Protein AF-A0AAJ7ED17-F1 (afdb_monomer_lite)

Secondary structure (DSSP, 8-state):
---S----------GGGTTS-HHHHHHHHHHHHH--SSSEEEETTTTEEEEEEE-STT-EEEEEE-TT--EE-EEEEEEE---PPP-STTS-PPP--S-SEEEEEE--STT-EEGGGTGGGSSSSS-----------

Radius of gyration: 24.44 Å; chains: 1; bounding box: 80×33×69 Å

InterPro domains:
  IPR012340 Nucleic acid-binding, OB-fold [G3DSA:2.40.50.140] (2-119)
  IPR013238 RNA polymerase III, subunit Rpc25 [PF08292] (38-118)
  IPR036898 RNA polymerase Rpb7-like, N-terminal domain superfamily [SSF88798] (1-39)
  IPR045113 RNA polymerase subunit Rpb7-like [PTHR12709] (1-39)

Structure (mmCIF, N/CA/C/O backbone):
data_AF-A0AAJ7ED17-F1
#
_entry.id   AF-A0AAJ7ED17-F1
#
loop_
_atom_site.group_PDB
_atom_site.id
_atom_site.type_symbol
_atom_site.label_atom_id
_atom_site.label_alt_id
_atom_site.label_comp_id
_atom_site.label_asym_id
_atom_site.label_entity_id
_atom_site.label_seq_id
_atom_site.pdbx_PDB_ins_code
_atom_site.Cartn_x
_atom_site.Cartn_y
_atom_site.Cartn_z
_atom_site.occupancy
_atom_site.B_iso_or_equiv
_atom_site.auth_seq_id
_atom_site.auth_comp_id
_atom_site.auth_asym_id
_atom_site.auth_atom_id
_atom_site.pdbx_PDB_model_num
ATOM 1 N N . MET A 1 1 ? -3.895 -24.548 9.570 1.00 41.56 1 MET A N 1
ATOM 2 C CA . MET A 1 1 ? -4.033 -23.368 8.694 1.00 41.56 1 MET A CA 1
ATOM 3 C C . MET A 1 1 ? -4.586 -22.258 9.563 1.00 41.56 1 MET A C 1
ATOM 5 O O . MET A 1 1 ? -5.655 -22.448 10.127 1.00 41.56 1 MET A O 1
ATOM 9 N N . PHE A 1 2 ? -3.821 -21.193 9.787 1.00 29.70 2 PHE A N 1
ATOM 10 C CA . PHE A 1 2 ? -4.215 -20.105 10.683 1.00 29.70 2 PHE A CA 1
ATOM 11 C C . PHE A 1 2 ? -4.461 -18.856 9.845 1.00 29.70 2 PHE A C 1
ATOM 13 O O . PHE A 1 2 ? -3.660 -18.538 8.969 1.00 29.70 2 PHE A O 1
ATOM 20 N N . VAL A 1 3 ? -5.576 -18.178 10.097 1.00 40.72 3 VAL A N 1
ATOM 21 C CA . VAL A 1 3 ? -5.862 -16.870 9.507 1.00 40.72 3 VAL A CA 1
ATOM 22 C C . VAL A 1 3 ? -5.150 -15.832 10.368 1.00 40.72 3 VAL A C 1
ATOM 24 O O . VAL A 1 3 ? -5.457 -15.704 11.550 1.00 40.72 3 VAL A O 1
ATOM 27 N N . LEU A 1 4 ? -4.164 -15.136 9.796 1.00 49.81 4 LEU A N 1
ATOM 28 C CA . LEU A 1 4 ? -3.358 -14.135 10.508 1.00 49.81 4 LEU A CA 1
ATOM 29 C C . LEU A 1 4 ? -4.123 -12.822 10.742 1.00 49.81 4 LEU A C 1
ATOM 31 O O . LEU A 1 4 ? -3.853 -12.119 11.710 1.00 49.81 4 LEU A O 1
ATOM 35 N N . SER A 1 5 ? -5.078 -12.488 9.869 1.00 38.19 5 SER A N 1
ATOM 36 C CA . SER A 1 5 ? -5.941 -11.310 9.994 1.00 38.19 5 SER A CA 1
ATOM 37 C C . SER A 1 5 ? -7.146 -11.437 9.056 1.00 38.19 5 SER A C 1
ATOM 39 O O . SER A 1 5 ? -6.986 -11.850 7.908 1.00 38.19 5 SER A O 1
ATOM 41 N N . GLU A 1 6 ? -8.342 -11.089 9.535 1.00 63.44 6 GLU A N 1
ATOM 42 C CA . GLU A 1 6 ? -9.543 -10.913 8.711 1.00 63.44 6 GLU A CA 1
ATOM 43 C C . GLU A 1 6 ? -9.856 -9.415 8.633 1.00 63.44 6 GLU A C 1
ATOM 45 O O . GLU A 1 6 ? -10.030 -8.755 9.659 1.00 63.44 6 GLU A O 1
ATOM 50 N N . MET A 1 7 ? -9.913 -8.868 7.418 1.00 64.94 7 MET A N 1
ATOM 51 C CA . MET A 1 7 ? -10.238 -7.460 7.190 1.00 64.94 7 MET A CA 1
ATOM 52 C C . MET A 1 7 ? -11.602 -7.350 6.520 1.00 64.94 7 MET A C 1
ATOM 54 O O . MET A 1 7 ? -11.841 -7.934 5.464 1.00 64.94 7 MET A O 1
ATOM 58 N N . LYS A 1 8 ? -12.493 -6.565 7.127 1.00 77.25 8 LYS A N 1
ATOM 59 C CA . LYS A 1 8 ? -13.810 -6.236 6.582 1.00 77.25 8 LYS A CA 1
ATOM 60 C C . LYS A 1 8 ? -13.889 -4.738 6.347 1.00 77.25 8 LYS A C 1
ATOM 62 O O . LYS A 1 8 ? -13.657 -3.955 7.263 1.00 77.25 8 LYS A O 1
ATOM 67 N N . ASP A 1 9 ? -14.247 -4.347 5.132 1.00 73.75 9 ASP A N 1
ATOM 68 C CA . ASP A 1 9 ? -14.304 -2.944 4.729 1.00 73.75 9 ASP A CA 1
ATOM 69 C C . ASP A 1 9 ? -15.534 -2.677 3.853 1.00 73.75 9 ASP A C 1
ATOM 71 O O . ASP A 1 9 ? -16.047 -3.574 3.180 1.00 73.75 9 ASP A O 1
ATOM 75 N N . VAL A 1 10 ? -16.027 -1.438 3.879 1.00 81.69 10 VAL A N 1
ATOM 76 C CA . VAL A 1 10 ? -17.161 -0.994 3.062 1.00 81.69 10 VAL A CA 1
ATOM 77 C C . VAL A 1 10 ? -16.624 -0.213 1.874 1.00 81.69 10 VAL A C 1
ATOM 79 O O . VAL A 1 10 ? -16.093 0.891 2.009 1.00 81.69 10 VAL A O 1
ATOM 82 N N . ILE A 1 11 ? -16.804 -0.781 0.687 1.00 79.62 11 ILE A N 1
ATOM 83 C CA . ILE A 1 11 ? -16.289 -0.218 -0.554 1.00 79.62 11 ILE A CA 1
ATOM 84 C C . ILE A 1 11 ? -17.394 0.604 -1.227 1.00 79.62 11 ILE A C 1
ATOM 86 O O . ILE A 1 11 ? -18.471 0.089 -1.527 1.00 79.62 11 ILE A O 1
ATOM 90 N N . ARG A 1 12 ? -17.151 1.901 -1.454 1.00 83.06 12 ARG A N 1
ATOM 91 C CA . ARG A 1 12 ? -18.101 2.787 -2.147 1.00 83.06 12 ARG A CA 1
ATOM 92 C C . ARG A 1 12 ? -17.868 2.718 -3.654 1.00 83.06 12 ARG A C 1
ATOM 94 O O . ARG A 1 12 ? -16.847 3.204 -4.129 1.00 83.06 12 ARG A O 1
ATOM 101 N N . VAL A 1 13 ? -18.828 2.164 -4.389 1.00 82.19 13 VAL A N 1
ATOM 102 C CA . VAL A 1 13 ? -18.830 2.149 -5.860 1.00 82.19 13 VAL A CA 1
ATOM 103 C C . VAL A 1 13 ? -19.617 3.362 -6.354 1.00 82.19 13 VAL A C 1
ATOM 105 O O . VAL A 1 13 ? -20.777 3.533 -5.976 1.00 82.19 13 VAL A O 1
ATOM 108 N N . THR A 1 14 ? -19.002 4.235 -7.157 1.00 84.62 14 THR A N 1
ATOM 109 C CA . THR A 1 14 ? -19.741 5.356 -7.757 1.00 84.62 14 THR A CA 1
ATOM 110 C C . THR A 1 14 ? -20.661 4.855 -8.877 1.00 84.62 14 THR A C 1
ATOM 112 O O . THR A 1 14 ? -20.315 3.872 -9.536 1.00 84.62 14 THR A O 1
ATOM 115 N N . PRO A 1 15 ? -21.805 5.523 -9.134 1.00 85.44 15 PRO A N 1
ATOM 116 C CA . PRO A 1 15 ? -22.774 5.087 -10.148 1.00 85.44 15 PRO A CA 1
ATOM 117 C C . PRO A 1 15 ? -22.170 4.907 -11.542 1.00 85.44 15 PRO A C 1
ATOM 119 O O . PRO A 1 15 ? -22.600 4.052 -12.310 1.00 85.44 15 PRO A O 1
ATOM 122 N N . GLU A 1 16 ? -21.136 5.688 -11.844 1.00 84.25 16 GLU A N 1
ATOM 123 C CA . GLU A 1 16 ? -20.382 5.608 -13.089 1.00 84.25 16 GLU A CA 1
ATOM 124 C C . GLU A 1 16 ? -19.776 4.225 -13.320 1.00 84.25 16 GLU A C 1
ATOM 126 O O . GLU A 1 16 ? -19.703 3.830 -14.466 1.00 84.25 16 GLU A O 1
ATOM 131 N N . HIS A 1 17 ? -19.421 3.455 -12.285 1.00 79.25 17 HIS A N 1
ATOM 132 C CA . HIS A 1 17 ? -18.773 2.142 -12.422 1.00 79.25 17 HIS A CA 1
ATOM 133 C C . HIS A 1 17 ? -19.757 0.958 -12.432 1.00 79.25 17 HIS A C 1
ATOM 135 O O . HIS A 1 17 ? -19.334 -0.190 -12.504 1.00 79.25 17 HIS A O 1
ATOM 141 N N . PHE A 1 18 ? -21.075 1.195 -12.402 1.00 84.00 18 PHE A N 1
ATOM 142 C CA . PHE A 1 18 ? -22.082 0.118 -12.338 1.00 84.00 18 PHE A CA 1
ATOM 143 C C . PHE A 1 18 ? -22.149 -0.763 -13.594 1.00 84.00 18 PHE A C 1
ATOM 145 O O . PHE A 1 18 ? -22.778 -1.817 -13.570 1.00 84.00 18 PHE A O 1
ATOM 152 N N . HIS A 1 19 ? -21.523 -0.332 -14.689 1.00 86.44 19 HIS A N 1
ATOM 153 C CA . HIS A 1 19 ? -21.430 -1.102 -15.927 1.00 86.44 19 HIS A CA 1
ATOM 154 C C . HIS A 1 19 ? -20.286 -2.128 -15.916 1.00 86.44 19 HIS A C 1
ATOM 156 O O . HIS A 1 19 ? -20.241 -2.991 -16.791 1.00 86.44 19 HIS A O 1
ATOM 162 N N . GLN A 1 20 ? -19.363 -2.038 -14.954 1.00 84.81 20 GLN A N 1
ATOM 163 C CA . GLN A 1 20 ? -18.284 -3.005 -14.775 1.00 84.81 20 GLN A CA 1
ATOM 164 C C . GLN A 1 20 ? -18.768 -4.180 -13.929 1.00 84.81 20 GLN A C 1
ATOM 166 O O . GLN A 1 20 ? -19.741 -4.081 -13.176 1.00 84.81 20 GLN A O 1
ATOM 171 N N . SER A 1 21 ? -18.073 -5.312 -14.027 1.00 90.31 21 SER A N 1
ATOM 172 C CA . SER A 1 21 ? -18.387 -6.443 -13.157 1.00 90.31 21 SER A CA 1
ATOM 173 C C . SER A 1 21 ? -18.149 -6.066 -11.688 1.00 90.31 21 SER A C 1
ATOM 175 O O . SER A 1 21 ? -17.226 -5.313 -11.361 1.00 90.31 21 SER A O 1
ATOM 177 N N . LEU A 1 22 ? -18.977 -6.595 -10.779 1.00 82.75 22 LEU A N 1
ATOM 178 C CA . LEU A 1 22 ? -18.832 -6.337 -9.342 1.00 82.75 22 LEU A CA 1
ATOM 179 C C . LEU A 1 22 ? -17.433 -6.733 -8.848 1.00 82.75 22 LEU A C 1
ATOM 181 O O . LEU A 1 22 ? -16.827 -5.995 -8.078 1.00 82.75 22 LEU A O 1
ATOM 185 N N . SER A 1 23 ? -16.909 -7.862 -9.329 1.00 84.88 23 SER A N 1
ATOM 186 C CA . SER A 1 23 ? -15.548 -8.325 -9.050 1.00 84.88 23 SER A CA 1
ATOM 187 C C . SER A 1 23 ? -14.497 -7.300 -9.459 1.00 84.88 23 SER A C 1
ATOM 189 O O . SER A 1 23 ? -13.634 -6.967 -8.663 1.00 84.88 23 SER A O 1
ATOM 191 N N . GLU A 1 24 ? -14.595 -6.748 -10.665 1.00 84.00 24 GLU A N 1
ATOM 192 C CA . GLU A 1 24 ? -13.636 -5.771 -11.184 1.00 84.00 24 GLU A CA 1
ATOM 193 C C . GLU A 1 24 ? -13.725 -4.432 -10.449 1.00 84.00 24 GLU A C 1
ATOM 195 O O . GLU A 1 24 ? -12.698 -3.853 -10.095 1.00 84.00 24 GLU A O 1
ATOM 200 N N . SER A 1 25 ? -14.942 -3.987 -10.125 1.00 82.81 25 SER A N 1
ATOM 201 C CA . SER A 1 25 ? -15.165 -2.788 -9.312 1.00 82.81 25 SER A CA 1
ATOM 202 C C . SER A 1 25 ? -14.581 -2.949 -7.906 1.00 82.81 25 SER A C 1
ATOM 204 O O . SER A 1 25 ? -13.898 -2.053 -7.409 1.00 82.81 25 SER A O 1
ATOM 206 N N . ILE A 1 26 ? -14.816 -4.101 -7.265 1.00 82.44 26 ILE A N 1
ATOM 207 C CA . ILE A 1 26 ? -14.274 -4.429 -5.940 1.00 82.44 26 ILE A CA 1
ATOM 208 C C . ILE A 1 26 ? -12.750 -4.487 -5.997 1.00 82.44 26 ILE A C 1
ATOM 210 O O . ILE A 1 26 ? -12.097 -3.809 -5.210 1.00 82.44 26 ILE A O 1
ATOM 214 N N . THR A 1 27 ? -12.182 -5.240 -6.939 1.00 81.25 27 THR A N 1
ATOM 215 C CA . THR A 1 27 ? -10.732 -5.382 -7.102 1.00 81.25 27 THR A CA 1
ATOM 216 C C . THR A 1 27 ? -10.075 -4.034 -7.357 1.00 81.25 27 THR A C 1
ATOM 218 O O . THR A 1 27 ? -9.108 -3.696 -6.687 1.00 81.25 27 THR A O 1
ATOM 221 N N . THR A 1 28 ? -10.624 -3.215 -8.253 1.00 78.88 28 THR A N 1
ATOM 222 C CA . THR A 1 28 ? -10.076 -1.888 -8.564 1.00 78.88 28 THR A CA 1
ATOM 223 C C . THR A 1 28 ? -10.092 -0.973 -7.345 1.00 78.88 28 THR A C 1
ATOM 225 O O . THR A 1 28 ? -9.108 -0.291 -7.069 1.00 78.88 28 THR A O 1
ATOM 228 N N . LEU A 1 29 ? -11.183 -0.965 -6.576 1.00 80.12 29 LEU A N 1
ATOM 229 C CA . LEU A 1 29 ? -11.308 -0.106 -5.398 1.00 80.12 29 LEU A CA 1
ATOM 230 C C . LEU A 1 29 ? -10.473 -0.599 -4.213 1.00 80.12 29 LEU A C 1
ATOM 232 O O . LEU A 1 29 ? -9.877 0.226 -3.520 1.00 80.12 29 LEU A O 1
ATOM 236 N N . LEU A 1 30 ? -10.399 -1.914 -3.992 1.00 79.25 30 LEU A N 1
ATOM 237 C CA . LEU A 1 30 ? -9.504 -2.509 -3.000 1.00 79.25 30 LEU A CA 1
ATOM 238 C C . LEU A 1 30 ? -8.052 -2.239 -3.368 1.00 79.25 30 LEU A C 1
ATOM 240 O O . LEU A 1 30 ? -7.314 -1.743 -2.526 1.00 79.25 30 LEU A O 1
ATOM 244 N N . ASN A 1 31 ? -7.665 -2.452 -4.625 1.00 74.75 31 ASN A N 1
ATOM 245 C CA . ASN A 1 31 ? -6.317 -2.149 -5.090 1.00 74.75 31 ASN A CA 1
ATOM 246 C C . ASN A 1 31 ? -6.012 -0.656 -4.936 1.00 74.75 31 ASN A C 1
ATOM 248 O O . ASN A 1 31 ? -4.971 -0.288 -4.412 1.00 74.75 31 ASN A O 1
ATOM 252 N N . ARG A 1 32 ? -6.950 0.233 -5.277 1.00 71.06 32 ARG A N 1
ATOM 253 C CA . ARG A 1 32 ? -6.774 1.675 -5.056 1.00 71.06 32 ARG A CA 1
ATOM 254 C C . ARG A 1 32 ? -6.560 2.029 -3.583 1.00 71.06 32 ARG A C 1
ATOM 256 O O . ARG A 1 32 ? -5.866 2.996 -3.286 1.00 71.06 32 ARG A O 1
ATOM 263 N N . LYS A 1 33 ? -7.214 1.310 -2.670 1.00 71.12 33 LYS A N 1
ATOM 264 C CA . LYS A 1 33 ? -7.200 1.614 -1.235 1.00 71.12 33 LYS A CA 1
ATOM 265 C C . LYS A 1 33 ? -6.047 0.936 -0.491 1.00 71.12 33 LYS A C 1
ATOM 267 O O . LYS A 1 33 ? -5.580 1.492 0.497 1.00 71.12 33 LYS A O 1
ATOM 272 N N . LEU A 1 34 ? -5.629 -0.247 -0.935 1.00 69.19 34 LEU A N 1
ATOM 273 C CA . LEU A 1 34 ? -4.781 -1.167 -0.173 1.00 69.19 34 LEU A CA 1
ATOM 274 C C . LEU A 1 34 ? -3.597 -1.727 -0.968 1.00 69.19 34 LEU A C 1
ATOM 276 O O . LEU A 1 34 ? -2.731 -2.345 -0.354 1.00 69.19 34 LEU A O 1
ATOM 280 N N . ALA A 1 35 ? -3.544 -1.572 -2.296 1.00 63.56 35 ALA A N 1
ATOM 281 C CA . ALA A 1 35 ? -2.424 -2.124 -3.048 1.00 63.56 35 ALA A CA 1
ATOM 282 C C . ALA A 1 35 ? -1.127 -1.385 -2.724 1.00 63.56 35 ALA A C 1
ATOM 284 O O . ALA A 1 35 ? -1.088 -0.165 -2.531 1.00 63.56 35 ALA A O 1
ATOM 285 N N . ASN A 1 36 ? -0.049 -2.162 -2.745 1.00 59.97 36 ASN A N 1
ATOM 286 C CA . ASN A 1 36 ? 1.303 -1.647 -2.810 1.00 59.97 36 ASN A CA 1
ATOM 287 C C . ASN A 1 36 ? 1.507 -0.808 -4.082 1.00 59.97 36 ASN A C 1
ATOM 289 O O . ASN A 1 36 ? 0.688 -0.779 -5.002 1.00 59.97 36 ASN A O 1
ATOM 293 N N . LYS A 1 37 ? 2.646 -0.120 -4.126 1.00 62.62 37 LYS A N 1
ATOM 294 C CA . LYS A 1 37 ? 3.179 0.598 -5.288 1.00 62.62 37 LYS A CA 1
ATOM 295 C C . LYS A 1 37 ? 2.808 -0.048 -6.630 1.00 62.62 37 LYS A C 1
ATOM 297 O O . LYS A 1 37 ? 3.221 -1.169 -6.902 1.00 62.62 37 LYS A O 1
ATOM 302 N N . HIS A 1 38 ? 2.062 0.653 -7.482 1.00 58.03 38 HIS A N 1
ATOM 303 C CA . HIS A 1 38 ? 1.798 0.189 -8.846 1.00 58.03 38 HIS A CA 1
ATOM 304 C C . HIS A 1 38 ? 2.958 0.578 -9.781 1.00 58.03 38 HIS A C 1
ATOM 306 O O . HIS A 1 38 ? 3.439 1.713 -9.675 1.00 58.03 38 HIS A O 1
ATOM 312 N N . PRO A 1 39 ? 3.369 -0.295 -10.721 1.00 68.19 39 PRO A N 1
ATOM 313 C CA . PRO A 1 39 ? 2.927 -1.682 -10.919 1.00 68.19 39 PRO A CA 1
ATOM 314 C C . PRO A 1 39 ? 3.626 -2.653 -9.958 1.00 68.19 39 PRO A C 1
ATOM 316 O O . PRO A 1 39 ? 4.847 -2.732 -9.958 1.00 68.19 39 PRO A O 1
ATOM 319 N N . SER A 1 40 ? 2.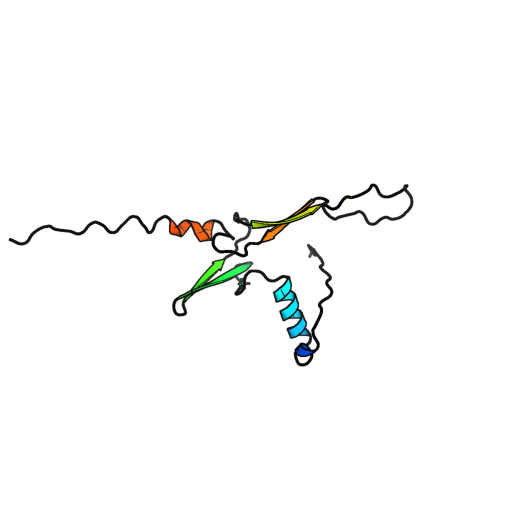868 -3.410 -9.160 1.00 72.75 40 SER A N 1
ATOM 320 C CA . SER A 1 40 ? 3.403 -4.529 -8.371 1.00 72.75 40 SER A CA 1
ATOM 321 C C . SER A 1 40 ? 2.626 -5.811 -8.639 1.00 72.75 40 SER A C 1
ATOM 323 O O . SER A 1 40 ? 1.422 -5.773 -8.899 1.00 72.75 40 SER A O 1
ATOM 325 N N . ARG A 1 41 ? 3.324 -6.945 -8.583 1.00 81.44 41 ARG A N 1
ATOM 326 C CA . ARG A 1 41 ? 2.757 -8.292 -8.718 1.00 81.44 41 ARG A CA 1
ATOM 327 C C . ARG A 1 41 ? 3.322 -9.199 -7.631 1.00 81.44 41 ARG A C 1
ATOM 329 O O . ARG A 1 41 ? 4.406 -8.942 -7.120 1.00 81.44 41 ARG A O 1
ATOM 336 N N . PHE A 1 42 ? 2.601 -10.255 -7.290 1.00 79.75 42 PHE A N 1
ATOM 337 C CA . PHE A 1 42 ? 3.135 -11.312 -6.438 1.00 79.75 42 PHE A CA 1
ATOM 338 C C . PHE A 1 42 ? 3.694 -12.424 -7.326 1.00 79.75 42 PHE A C 1
ATOM 340 O O . PHE A 1 42 ? 2.984 -12.897 -8.214 1.00 79.75 42 PHE A O 1
ATOM 347 N N . ASP A 1 43 ? 4.952 -12.805 -7.114 1.00 82.69 43 ASP A N 1
ATOM 348 C CA . ASP A 1 43 ? 5.554 -13.960 -7.773 1.00 82.69 43 ASP A CA 1
ATOM 349 C C . ASP A 1 43 ? 5.355 -15.201 -6.896 1.00 82.69 43 ASP A C 1
ATOM 351 O O . ASP A 1 43 ? 5.868 -15.283 -5.778 1.00 82.69 43 ASP A O 1
ATOM 355 N N . GLU A 1 44 ? 4.576 -16.169 -7.383 1.00 82.12 44 GLU A N 1
ATOM 356 C CA . GLU A 1 44 ? 4.294 -17.401 -6.642 1.00 82.12 44 GLU A CA 1
ATOM 357 C C . GLU A 1 44 ? 5.523 -18.311 -6.513 1.00 82.12 44 GLU A C 1
ATOM 359 O O . GLU A 1 44 ? 5.585 -19.097 -5.567 1.00 82.12 44 GLU A O 1
ATOM 364 N N . THR A 1 45 ? 6.498 -18.208 -7.422 1.00 83.88 45 THR A N 1
ATOM 365 C CA . THR A 1 45 ? 7.705 -19.049 -7.399 1.00 83.88 45 THR A CA 1
ATOM 366 C C . THR A 1 45 ? 8.615 -18.637 -6.251 1.00 83.88 45 THR A C 1
ATOM 368 O O . THR A 1 45 ? 9.032 -19.481 -5.459 1.00 83.88 45 THR A O 1
ATOM 371 N N . ASP A 1 46 ? 8.849 -17.331 -6.128 1.00 79.69 46 ASP A N 1
ATOM 372 C CA . ASP A 1 46 ? 9.746 -16.754 -5.124 1.00 79.69 46 ASP A CA 1
ATOM 373 C C . ASP A 1 46 ? 9.015 -16.359 -3.829 1.00 79.69 46 ASP A C 1
ATOM 375 O O . ASP A 1 46 ? 9.642 -15.951 -2.855 1.00 79.69 46 ASP A O 1
ATOM 379 N N . GLN A 1 47 ? 7.681 -16.506 -3.789 1.00 82.12 47 GLN A N 1
ATOM 380 C CA . GLN A 1 47 ? 6.818 -16.095 -2.671 1.00 82.12 47 GLN A CA 1
ATOM 381 C C . GLN A 1 47 ? 7.064 -14.634 -2.241 1.00 82.12 47 GLN A C 1
ATOM 383 O O . GLN A 1 47 ? 6.942 -14.286 -1.062 1.00 82.12 47 GLN A O 1
ATOM 388 N N . ALA A 1 48 ? 7.383 -13.774 -3.212 1.00 80.56 48 ALA A N 1
ATOM 389 C CA . ALA A 1 48 ? 7.813 -12.398 -3.002 1.00 80.56 48 ALA A CA 1
ATOM 390 C C . ALA A 1 48 ? 6.951 -11.408 -3.796 1.00 80.56 48 ALA A C 1
ATOM 392 O O . ALA A 1 48 ? 6.437 -11.697 -4.880 1.00 80.56 48 ALA A O 1
ATOM 393 N N . TRP A 1 49 ? 6.792 -10.200 -3.250 1.00 82.94 49 TRP A N 1
ATOM 394 C CA . TRP A 1 49 ? 6.165 -9.097 -3.977 1.00 82.94 49 TRP A CA 1
ATOM 395 C C . TRP A 1 49 ? 7.200 -8.410 -4.858 1.00 82.94 49 TRP A C 1
ATOM 397 O O . TRP A 1 49 ? 8.230 -7.970 -4.367 1.00 82.94 49 TRP A O 1
ATOM 407 N N . VAL A 1 50 ? 6.905 -8.262 -6.143 1.00 83.75 50 VAL A N 1
ATOM 408 C CA . VAL A 1 50 ? 7.764 -7.576 -7.106 1.00 83.75 50 VAL A CA 1
ATOM 409 C C . VAL A 1 50 ? 7.179 -6.212 -7.413 1.00 83.75 50 VAL A C 1
ATOM 411 O O . VAL A 1 50 ? 6.007 -6.099 -7.778 1.00 83.75 50 VAL A O 1
ATOM 414 N N . TRP A 1 51 ? 7.990 -5.170 -7.274 1.00 82.69 51 TRP A N 1
ATOM 415 C CA . TRP A 1 51 ? 7.689 -3.835 -7.768 1.00 82.69 51 TRP A CA 1
ATOM 416 C C . TRP A 1 51 ? 8.379 -3.626 -9.119 1.00 82.69 51 TRP A C 1
ATOM 418 O O . TRP A 1 51 ? 9.601 -3.672 -9.214 1.00 82.69 51 TRP A O 1
ATOM 428 N N . GLU A 1 52 ? 7.596 -3.393 -10.170 1.00 80.19 52 GLU A N 1
ATOM 429 C CA . GLU A 1 52 ? 8.101 -3.137 -11.519 1.00 80.19 52 GLU A CA 1
ATOM 430 C C . GLU A 1 52 ? 8.360 -1.638 -11.686 1.00 80.19 52 GLU A C 1
ATOM 432 O O . GLU A 1 52 ? 7.438 -0.843 -11.881 1.00 80.19 52 GLU A O 1
ATOM 437 N N . TYR A 1 53 ? 9.620 -1.223 -11.610 1.00 76.94 53 TYR A N 1
ATOM 438 C CA . TYR A 1 53 ? 9.993 0.164 -11.852 1.00 76.94 53 TYR A CA 1
ATOM 439 C C . TYR A 1 53 ? 10.241 0.386 -13.354 1.00 76.94 53 TYR A C 1
ATOM 441 O O . TYR A 1 53 ? 11.111 -0.274 -13.927 1.00 76.94 53 TYR A O 1
ATOM 449 N N . PRO A 1 54 ? 9.510 1.291 -14.032 1.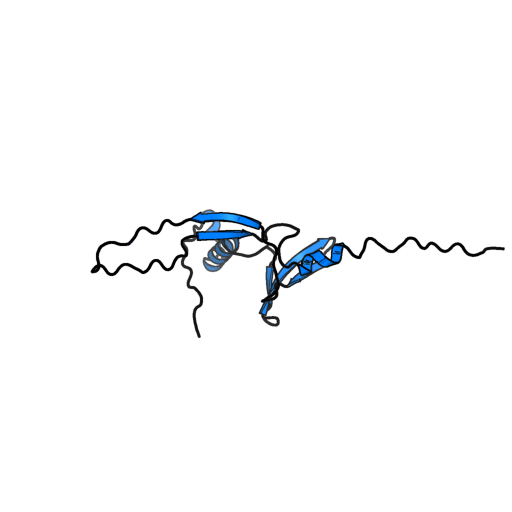00 73.25 54 PRO A N 1
ATOM 450 C CA . PRO A 1 54 ? 9.762 1.576 -15.437 1.00 73.25 54 PRO A CA 1
ATOM 451 C C . PRO A 1 54 ? 11.091 2.324 -15.569 1.00 73.25 54 PRO A C 1
ATOM 453 O O . PRO A 1 54 ? 11.208 3.487 -15.176 1.00 73.25 54 PRO A O 1
ATOM 456 N N . LYS A 1 55 ? 12.098 1.659 -16.134 1.00 72.31 55 LYS A N 1
ATOM 457 C CA . LYS A 1 55 ? 13.276 2.330 -16.679 1.00 72.31 55 LYS A CA 1
ATOM 458 C C . LYS A 1 55 ? 12.890 2.817 -18.085 1.00 72.31 55 LYS A C 1
ATOM 460 O O . LYS A 1 55 ? 11.923 2.336 -18.674 1.00 72.31 55 LYS A O 1
ATOM 465 N N . GLY A 1 56 ? 13.539 3.862 -18.591 1.00 68.38 56 GLY A N 1
ATOM 466 C CA . GLY A 1 56 ? 13.205 4.408 -19.913 1.00 68.38 56 GLY A CA 1
ATOM 467 C C . GLY A 1 56 ? 13.209 3.339 -21.020 1.00 68.38 56 GLY A C 1
ATOM 468 O O . GLY A 1 56 ? 13.842 2.300 -20.884 1.00 68.38 56 GLY A O 1
ATOM 469 N N . GLU A 1 57 ? 12.494 3.616 -22.113 1.00 61.00 57 GLU A N 1
ATOM 470 C CA . GLU A 1 57 ? 12.552 2.845 -23.368 1.00 61.00 57 GLU A CA 1
ATOM 471 C C . GLU A 1 57 ? 12.207 1.340 -23.254 1.00 61.00 57 GLU A C 1
ATOM 473 O O . GLU A 1 57 ? 12.845 0.477 -23.841 1.00 61.00 57 GLU A O 1
ATOM 478 N N . GLY A 1 58 ? 11.133 1.013 -22.524 1.00 68.38 58 GLY A N 1
ATOM 479 C CA . GLY A 1 58 ? 10.523 -0.327 -22.540 1.00 68.38 58 GLY A CA 1
ATOM 480 C C . GLY A 1 58 ? 11.178 -1.362 -21.621 1.00 68.38 58 GLY A C 1
ATOM 481 O O . GLY A 1 58 ? 10.626 -2.452 -21.462 1.00 68.38 58 GLY A O 1
ATOM 482 N N . GLU A 1 59 ? 12.288 -1.020 -20.967 1.00 72.56 59 GLU A N 1
ATOM 483 C CA . GLU A 1 59 ? 12.916 -1.859 -19.949 1.00 72.56 59 GLU A CA 1
ATOM 484 C C . GLU A 1 59 ? 12.248 -1.667 -18.580 1.00 72.56 59 GLU A C 1
ATOM 486 O O . GLU A 1 59 ? 12.081 -0.554 -18.076 1.00 72.56 59 GLU A O 1
ATOM 491 N N . LYS A 1 60 ? 11.863 -2.772 -17.943 1.00 78.31 60 LYS A N 1
ATOM 492 C CA . LYS A 1 60 ? 11.351 -2.779 -16.569 1.00 78.31 60 LYS A CA 1
ATOM 493 C C . LYS A 1 60 ? 12.443 -3.268 -15.632 1.00 78.31 60 LYS A C 1
ATOM 495 O O . LYS A 1 60 ? 13.162 -4.208 -15.960 1.00 78.31 60 LYS A O 1
ATOM 500 N N . HIS A 1 61 ? 12.554 -2.635 -14.473 1.00 79.00 61 HIS A N 1
ATOM 501 C CA . HIS A 1 61 ? 13.417 -3.088 -13.397 1.00 79.00 61 HIS A CA 1
ATOM 502 C C . HIS A 1 61 ? 12.562 -3.742 -12.316 1.00 79.00 61 HIS A C 1
ATOM 504 O O . HIS A 1 61 ? 11.779 -3.067 -11.645 1.00 79.00 61 HIS A O 1
ATOM 510 N N . ASP A 1 62 ? 12.723 -5.049 -12.151 1.00 83.44 62 ASP A N 1
ATOM 511 C CA . ASP A 1 62 ? 12.006 -5.820 -11.143 1.00 83.44 62 ASP A CA 1
ATOM 512 C C . ASP A 1 62 ? 12.729 -5.689 -9.800 1.00 83.44 62 ASP A C 1
ATOM 514 O O . ASP A 1 62 ? 13.894 -6.054 -9.654 1.00 83.44 62 ASP A O 1
ATOM 518 N N . LEU A 1 63 ? 12.043 -5.101 -8.824 1.00 83.69 63 LEU A N 1
ATOM 519 C CA . LEU A 1 63 ? 12.520 -4.924 -7.459 1.00 83.69 63 LEU A CA 1
ATOM 520 C C . LEU A 1 63 ? 11.740 -5.867 -6.542 1.00 83.69 63 LEU A C 1
ATOM 522 O O . LEU A 1 63 ? 10.564 -5.634 -6.255 1.00 83.69 63 LEU A O 1
ATOM 526 N N . PHE A 1 64 ? 12.385 -6.939 -6.098 1.00 84.44 64 PHE A N 1
ATOM 527 C CA . PHE A 1 64 ? 11.786 -7.929 -5.206 1.00 84.44 64 PHE A CA 1
ATOM 528 C C . PHE A 1 64 ? 11.744 -7.390 -3.773 1.00 84.44 64 PHE A C 1
ATOM 530 O O . PHE A 1 64 ? 12.684 -6.742 -3.315 1.00 84.44 64 PHE A O 1
ATOM 537 N N . MET A 1 65 ? 10.624 -7.602 -3.084 1.00 84.56 65 MET A N 1
ATOM 538 C CA . MET A 1 65 ? 10.455 -7.368 -1.653 1.00 84.56 65 MET A CA 1
ATOM 539 C C . MET A 1 65 ? 10.607 -8.699 -0.921 1.00 84.56 65 MET A C 1
ATOM 541 O O . MET A 1 65 ? 9.620 -9.402 -0.683 1.00 84.56 65 MET A O 1
ATOM 545 N N . ASP A 1 66 ? 11.842 -9.023 -0.560 1.00 83.06 66 ASP A N 1
ATOM 546 C CA . ASP A 1 66 ? 12.161 -10.245 0.166 1.00 83.06 66 ASP A CA 1
ATOM 547 C C . ASP A 1 66 ? 11.798 -10.149 1.651 1.00 83.06 66 ASP A C 1
ATOM 549 O O . ASP A 1 66 ? 11.944 -9.116 2.317 1.00 83.06 66 ASP A O 1
ATOM 553 N N . SER A 1 67 ? 11.304 -11.258 2.201 1.00 80.50 67 SER A N 1
ATOM 554 C CA . SER A 1 67 ? 10.974 -11.335 3.621 1.00 80.50 67 SER A CA 1
ATOM 555 C C . SER A 1 67 ? 12.241 -11.314 4.476 1.00 80.50 67 SER A C 1
ATOM 557 O O . SER A 1 67 ? 13.159 -12.096 4.245 1.00 80.50 67 SER A O 1
ATOM 559 N N . GLY A 1 68 ? 12.258 -10.484 5.520 1.00 83.25 68 GLY A N 1
ATOM 560 C CA . GLY A 1 68 ? 13.376 -10.408 6.467 1.00 83.25 68 GLY A CA 1
ATOM 561 C C . GLY A 1 68 ? 14.427 -9.350 6.128 1.00 83.25 68 GLY A C 1
ATOM 562 O O . GLY A 1 68 ? 15.292 -9.085 6.961 1.00 83.25 68 GLY A O 1
ATOM 563 N N . GLU A 1 69 ? 14.327 -8.696 4.971 1.00 85.25 69 GLU A N 1
ATOM 564 C CA . GLU A 1 69 ? 15.184 -7.561 4.645 1.00 85.25 69 GLU A CA 1
ATOM 565 C C . GLU A 1 69 ? 14.728 -6.266 5.326 1.00 85.25 69 GLU A C 1
ATOM 567 O O . GLU A 1 69 ? 13.551 -6.048 5.630 1.00 85.25 69 GLU A O 1
ATOM 572 N N . SER A 1 70 ? 15.693 -5.383 5.586 1.00 86.38 70 SER A N 1
ATOM 573 C CA . SER A 1 70 ? 15.417 -4.079 6.182 1.00 86.38 70 SER A CA 1
ATOM 574 C C . SER A 1 70 ? 14.846 -3.121 5.144 1.00 86.38 70 SER A C 1
ATOM 576 O O . SER A 1 70 ? 15.408 -2.939 4.063 1.00 86.38 70 SER A O 1
ATOM 578 N N . ILE A 1 71 ? 13.753 -2.454 5.512 1.00 88.31 71 ILE A N 1
ATOM 579 C CA . ILE A 1 71 ? 13.089 -1.465 4.665 1.00 88.31 71 ILE A CA 1
ATOM 580 C C . ILE A 1 71 ? 13.233 -0.054 5.233 1.00 88.31 71 ILE A C 1
ATOM 582 O O . ILE A 1 71 ? 13.140 0.173 6.440 1.00 88.31 71 ILE A O 1
ATOM 586 N N . ARG A 1 72 ? 13.390 0.922 4.341 1.00 87.88 72 ARG A N 1
ATOM 587 C CA . ARG A 1 72 ? 13.193 2.342 4.609 1.00 87.88 72 ARG A CA 1
ATOM 588 C C . ARG A 1 72 ? 11.754 2.710 4.267 1.00 87.88 72 ARG A C 1
ATOM 590 O O . ARG A 1 72 ? 11.330 2.617 3.119 1.00 87.88 72 ARG A O 1
ATOM 597 N N . PHE A 1 73 ? 11.007 3.178 5.254 1.00 88.38 73 PHE A N 1
ATOM 598 C CA . PHE A 1 73 ? 9.654 3.691 5.066 1.00 88.38 73 PHE A CA 1
ATOM 599 C C . PHE A 1 73 ? 9.552 5.100 5.635 1.00 88.38 73 PHE A C 1
ATOM 601 O O . PHE A 1 73 ? 10.325 5.501 6.506 1.00 88.38 73 PHE A O 1
ATOM 608 N N . ARG A 1 74 ? 8.580 5.859 5.141 1.00 86.88 74 ARG A N 1
ATOM 609 C CA . ARG A 1 74 ? 8.275 7.193 5.642 1.00 86.88 74 ARG A CA 1
ATOM 610 C C . ARG A 1 74 ? 7.050 7.124 6.535 1.00 86.88 74 ARG A C 1
ATOM 612 O O . ARG A 1 74 ? 6.024 6.589 6.125 1.00 86.88 74 ARG A O 1
ATOM 619 N N . VAL A 1 75 ? 7.134 7.686 7.737 1.00 90.25 75 VAL A N 1
ATOM 620 C CA . VAL A 1 75 ? 5.962 7.843 8.607 1.00 90.25 75 VAL A CA 1
ATOM 621 C C . VAL A 1 75 ? 5.025 8.877 7.986 1.00 90.25 75 VAL A C 1
ATOM 623 O O . VAL A 1 75 ? 5.435 10.000 7.698 1.00 90.25 75 VAL A O 1
ATOM 626 N N . THR A 1 76 ? 3.778 8.479 7.750 1.00 86.38 76 THR A N 1
ATOM 627 C CA . THR A 1 76 ? 2.743 9.322 7.123 1.00 86.38 76 THR A CA 1
ATOM 628 C C . THR A 1 76 ? 1.688 9.774 8.120 1.00 86.38 76 THR A C 1
ATOM 630 O O . THR A 1 76 ? 1.159 10.874 7.994 1.00 86.38 76 THR A O 1
ATOM 633 N N . SER A 1 77 ? 1.394 8.945 9.121 1.00 81.31 77 SER A N 1
ATOM 634 C CA . SER A 1 77 ? 0.447 9.266 10.179 1.00 81.31 77 SER A CA 1
ATOM 635 C C . SER A 1 77 ? 0.804 8.514 11.449 1.00 81.31 77 SER A C 1
ATOM 637 O O . SER A 1 77 ? 1.338 7.405 11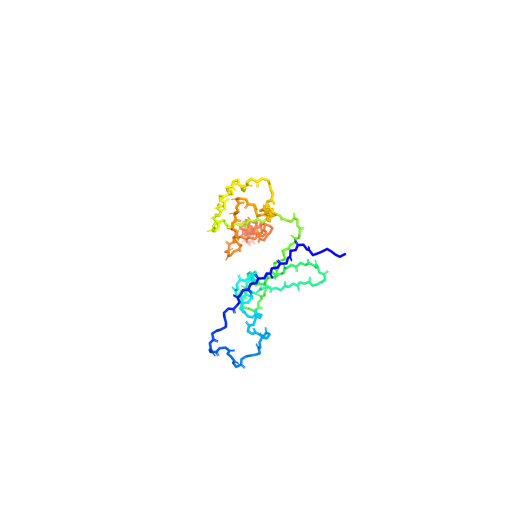.412 1.00 81.31 77 SER A O 1
ATOM 639 N N . GLU A 1 78 ? 0.424 9.097 12.572 1.00 89.69 78 GLU A N 1
ATOM 640 C CA . GLU A 1 78 ? 0.392 8.448 13.873 1.00 89.69 78 GLU A CA 1
ATOM 641 C C . GLU A 1 78 ? -1.047 8.431 14.382 1.00 89.69 78 GLU A C 1
ATOM 643 O O . GLU A 1 78 ? -1.829 9.339 14.098 1.00 89.69 78 GLU A O 1
ATOM 648 N N . VAL A 1 79 ? -1.418 7.360 15.073 1.00 88.00 79 VAL A N 1
ATOM 649 C CA . VAL A 1 79 ? -2.738 7.197 15.673 1.00 88.00 79 VAL A CA 1
ATOM 650 C C . VAL A 1 79 ? -2.536 6.754 17.110 1.00 88.00 79 VAL A C 1
ATOM 652 O O . VAL A 1 79 ? -1.887 5.739 17.372 1.00 88.00 79 VAL A O 1
ATOM 655 N N . PHE A 1 80 ? -3.101 7.531 18.027 1.00 87.19 80 PHE A N 1
ATOM 656 C CA . PHE A 1 80 ? -3.198 7.178 19.431 1.00 87.19 80 PHE A CA 1
ATOM 657 C C . PHE A 1 80 ? -4.662 6.903 19.768 1.00 87.19 80 PHE A C 1
ATOM 659 O O . PHE A 1 80 ? -5.522 7.761 19.566 1.00 87.19 80 PHE A O 1
ATOM 666 N N . GLU A 1 81 ? -4.939 5.701 20.257 1.00 82.19 81 GLU A N 1
ATOM 667 C CA . GLU A 1 81 ? 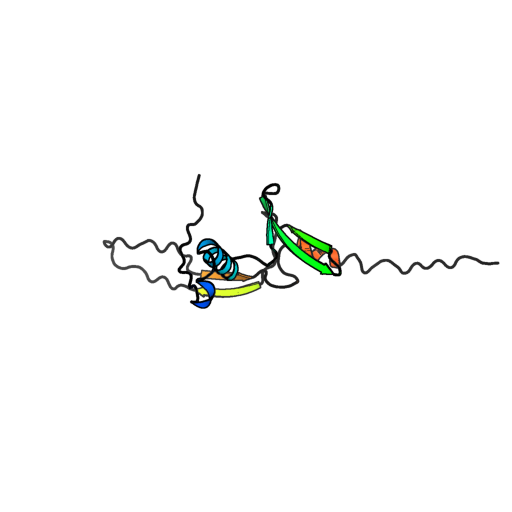-6.255 5.301 20.742 1.00 82.19 81 GLU A CA 1
ATOM 668 C C . GLU A 1 81 ? -6.207 5.250 22.270 1.00 82.19 81 GLU A C 1
ATOM 670 O O . GLU A 1 81 ? -5.547 4.402 22.871 1.00 82.19 81 GLU A O 1
ATOM 675 N N . GLU A 1 82 ? -6.893 6.198 22.909 1.00 72.12 82 GLU A N 1
ATOM 676 C CA . GLU A 1 82 ? -6.965 6.283 24.363 1.00 72.12 82 GLU A CA 1
ATOM 677 C C . GLU A 1 82 ? -7.913 5.200 24.899 1.00 72.12 82 GLU A C 1
ATOM 679 O O . GLU A 1 82 ? -9.139 5.333 24.878 1.00 72.12 82 GLU A O 1
ATOM 684 N N . SER A 1 83 ? -7.341 4.089 25.369 1.00 66.62 83 SER A N 1
ATOM 685 C CA . SER A 1 83 ? -8.107 3.012 25.990 1.00 66.62 83 SER A CA 1
ATOM 686 C C . SER A 1 83 ? -8.462 3.392 27.429 1.00 66.62 83 SER A C 1
ATOM 688 O O . SER A 1 83 ? -7.652 3.243 28.348 1.00 66.62 83 SER A O 1
ATOM 690 N N . LEU A 1 84 ? -9.680 3.882 27.648 1.00 67.69 84 LEU A N 1
ATOM 691 C CA . LEU A 1 84 ? -10.196 4.059 29.003 1.00 67.69 84 LEU A CA 1
ATOM 692 C C . LEU A 1 84 ? -10.452 2.684 29.647 1.00 67.69 84 LEU A C 1
ATOM 694 O O . LEU A 1 84 ? -10.920 1.766 28.962 1.00 67.69 84 LEU A O 1
ATOM 698 N N . PRO A 1 85 ? -10.178 2.516 30.956 1.00 66.88 85 PRO A N 1
ATOM 699 C CA . PRO A 1 85 ? -10.472 1.273 31.654 1.00 66.88 85 PRO A CA 1
ATOM 700 C C . PRO A 1 85 ? -11.958 0.955 31.502 1.00 66.88 85 PRO A C 1
ATOM 702 O O . PRO A 1 85 ? -12.826 1.774 31.808 1.00 66.88 85 PRO A O 1
ATOM 705 N N . THR A 1 86 ? -12.254 -0.229 30.976 1.00 60.94 86 THR A N 1
ATOM 70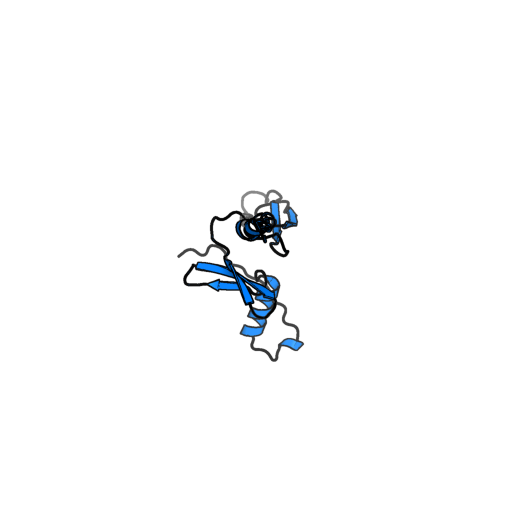6 C CA . THR A 1 86 ? -13.640 -0.643 30.782 1.00 60.94 86 THR A CA 1
ATOM 707 C C . THR A 1 86 ? -14.277 -0.948 32.142 1.00 60.94 86 THR A C 1
ATOM 709 O O . THR A 1 86 ? -13.597 -1.425 33.048 1.00 60.94 86 THR A O 1
ATOM 712 N N . GLY A 1 87 ? -15.553 -0.572 32.294 1.00 65.50 87 GLY A N 1
ATOM 713 C CA . GLY A 1 87 ? -16.295 -0.528 33.559 1.00 65.50 87 GLY A CA 1
ATOM 714 C C . GLY A 1 87 ? -16.381 -1.851 34.345 1.00 65.50 87 GLY A C 1
ATOM 715 O O . GLY A 1 87 ? -15.825 -2.866 33.936 1.00 65.50 87 GLY A O 1
ATOM 716 N N . PRO A 1 88 ? -17.058 -1.841 35.510 1.00 68.81 88 PRO A N 1
ATOM 717 C CA . PRO A 1 88 ? -16.917 -2.866 36.544 1.00 68.81 88 PRO A CA 1
ATOM 718 C C . PRO A 1 88 ? -17.178 -4.293 36.042 1.00 68.81 88 PRO A C 1
ATOM 720 O O . PRO A 1 88 ? -18.053 -4.525 35.207 1.00 68.81 88 PRO A O 1
ATOM 723 N N . LEU A 1 89 ? -16.410 -5.240 36.597 1.00 58.53 89 LEU A N 1
ATOM 724 C CA . LEU A 1 89 ? -16.427 -6.671 36.277 1.00 58.53 89 LEU A CA 1
ATOM 725 C C . LEU A 1 89 ? -17.858 -7.228 36.215 1.00 58.53 89 LEU A C 1
ATOM 727 O O . LEU A 1 89 ? -18.537 -7.313 37.236 1.00 58.53 89 LEU A O 1
ATOM 731 N N . GLY A 1 90 ? -18.296 -7.640 35.025 1.00 60.47 90 GLY A N 1
ATOM 732 C CA . GLY A 1 90 ? -19.584 -8.314 34.833 1.00 60.47 90 GLY A CA 1
ATOM 733 C C . GLY A 1 90 ? -20.186 -8.148 33.441 1.00 60.47 90 GLY A C 1
ATOM 734 O O . GLY A 1 90 ? -20.994 -8.975 33.030 1.00 60.47 90 GLY A O 1
ATOM 735 N N . THR A 1 91 ? -19.767 -7.131 32.691 1.00 57.72 91 THR A N 1
ATOM 736 C CA . THR A 1 91 ? -20.137 -6.981 31.280 1.00 57.72 91 THR A CA 1
ATOM 737 C C . THR A 1 91 ? -19.047 -7.620 30.429 1.00 57.72 91 THR A C 1
ATOM 739 O O . THR A 1 91 ? -17.880 -7.260 30.566 1.00 57.72 91 THR A O 1
ATOM 742 N N . GLU A 1 92 ? -19.401 -8.576 29.569 1.00 54.03 92 GLU A N 1
ATOM 743 C CA . GLU A 1 92 ? -18.497 -9.088 28.537 1.00 54.03 92 GLU A CA 1
ATOM 744 C C . GLU A 1 92 ? -18.117 -7.929 27.615 1.00 54.03 92 GLU A C 1
ATOM 746 O O . GLU A 1 92 ? -18.859 -7.527 26.719 1.00 54.03 92 GLU A O 1
ATOM 751 N N . CYS A 1 93 ? -16.979 -7.315 27.903 1.00 51.34 93 CYS A N 1
ATOM 752 C CA . CYS A 1 93 ? -16.425 -6.264 27.083 1.00 51.34 93 CYS A CA 1
ATOM 753 C C . CYS A 1 93 ? -15.449 -6.914 26.110 1.00 51.34 93 CYS A C 1
ATOM 755 O O . CYS A 1 93 ? -14.587 -7.678 26.556 1.00 51.34 93 CYS A O 1
ATOM 757 N N . PRO A 1 94 ? -15.563 -6.652 24.796 1.00 53.97 94 PRO A N 1
ATOM 758 C CA . PRO A 1 94 ? -14.567 -7.140 23.864 1.00 53.97 94 PRO A CA 1
ATOM 759 C C . PRO A 1 94 ? -13.224 -6.575 24.321 1.00 53.97 94 PRO A C 1
ATOM 761 O O . PRO A 1 94 ? -13.063 -5.359 24.434 1.00 53.97 94 PRO A O 1
ATOM 764 N N . VAL A 1 95 ? -12.291 -7.466 24.660 1.00 56.69 95 VAL A N 1
ATOM 765 C CA . VAL A 1 95 ? -10.901 -7.110 24.943 1.00 56.69 95 VAL A CA 1
ATOM 766 C C . VAL A 1 95 ? -10.459 -6.188 23.810 1.00 56.69 95 VAL A C 1
ATOM 768 O O . VAL A 1 95 ? -10.553 -6.576 22.646 1.00 56.69 95 VAL A O 1
ATOM 771 N N . GLN A 1 96 ? -10.053 -4.955 24.120 1.00 58.16 96 GLN A N 1
ATOM 772 C CA . GLN A 1 96 ? -9.509 -4.058 23.104 1.00 58.16 96 GLN A CA 1
ATOM 773 C C . GLN A 1 96 ? -8.187 -4.671 22.631 1.00 58.16 96 GLN A C 1
ATOM 775 O O . GLN A 1 96 ? -7.153 -4.529 23.271 1.00 58.16 96 GLN A O 1
ATOM 780 N N . THR A 1 97 ? -8.237 -5.428 21.534 1.00 63.19 97 THR A N 1
ATOM 781 C CA . THR A 1 97 ? -7.072 -6.081 20.914 1.00 63.19 97 THR A CA 1
ATOM 782 C C . THR A 1 97 ? -6.256 -5.116 20.056 1.00 63.19 97 THR A C 1
ATOM 784 O O . THR A 1 97 ? -5.317 -5.532 19.381 1.00 63.19 97 THR A O 1
ATOM 787 N N . ILE A 1 98 ? -6.641 -3.840 20.017 1.00 68.69 98 ILE A N 1
ATOM 788 C CA . ILE A 1 98 ? -6.015 -2.828 19.174 1.00 68.69 98 ILE A CA 1
ATOM 789 C C . ILE A 1 98 ? -4.896 -2.176 19.981 1.00 68.69 98 ILE A C 1
ATOM 791 O O . ILE A 1 98 ? -5.107 -1.721 21.103 1.00 68.69 98 ILE A O 1
ATOM 795 N N . ALA A 1 99 ? -3.688 -2.165 19.417 1.00 78.44 99 ALA A N 1
ATOM 796 C CA . ALA A 1 99 ? -2.556 -1.494 20.035 1.00 78.44 99 ALA A CA 1
ATOM 797 C C . ALA A 1 99 ? -2.865 0.012 20.187 1.00 78.44 99 ALA A C 1
ATOM 799 O O . ALA A 1 99 ? -3.235 0.643 19.195 1.00 78.44 99 ALA A O 1
ATOM 800 N N . PRO A 1 100 ? -2.677 0.600 21.383 1.00 82.94 100 PRO A N 1
ATOM 801 C CA . PRO A 1 100 ? -3.064 1.986 21.671 1.00 82.94 100 PRO A CA 1
ATOM 802 C C . PRO A 1 100 ? -2.216 3.017 20.920 1.00 82.94 100 PRO A C 1
ATOM 804 O O . PRO A 1 100 ? -2.599 4.176 20.812 1.00 82.94 100 PRO A O 1
ATOM 807 N N . TYR A 1 101 ? -1.065 2.611 20.381 1.00 85.88 101 TYR A N 1
ATOM 808 C CA . TYR A 1 101 ? -0.237 3.451 19.530 1.00 85.88 101 TYR A CA 1
ATOM 809 C C . TYR A 1 101 ? 0.082 2.730 18.226 1.00 85.88 101 TYR A C 1
ATOM 811 O O . TYR A 1 101 ? 0.598 1.609 18.226 1.00 85.88 101 TYR A O 1
ATOM 819 N N . ARG A 1 102 ? -0.244 3.378 17.107 1.00 86.94 102 ARG A N 1
ATOM 820 C CA . ARG A 1 102 ? -0.076 2.844 15.756 1.00 86.94 102 ARG A CA 1
ATOM 821 C C . ARG A 1 102 ? 0.609 3.882 14.881 1.00 86.94 102 ARG A C 1
ATOM 823 O O . ARG A 1 102 ? 0.138 5.009 14.751 1.00 86.94 102 ARG A O 1
ATOM 830 N N . ILE A 1 103 ? 1.695 3.473 14.238 1.00 87.19 103 ILE A N 1
ATOM 831 C CA . ILE A 1 103 ? 2.392 4.271 13.230 1.00 87.19 103 ILE A CA 1
ATOM 832 C C . ILE A 1 103 ? 2.000 3.735 11.857 1.00 87.19 103 ILE A C 1
ATOM 834 O O . ILE A 1 103 ? 2.076 2.534 11.605 1.00 87.19 103 ILE A O 1
ATOM 838 N N . ILE A 1 104 ? 1.577 4.629 10.970 1.00 85.56 104 ILE A N 1
ATOM 839 C CA . ILE A 1 104 ? 1.218 4.312 9.591 1.00 85.56 104 ILE A CA 1
ATOM 840 C C . ILE A 1 104 ? 2.334 4.837 8.690 1.00 85.56 104 ILE A C 1
ATOM 842 O O . ILE A 1 104 ? 2.589 6.043 8.611 1.00 85.56 104 ILE A O 1
ATOM 846 N N . GLY A 1 105 ? 3.017 3.913 8.021 1.00 83.88 105 GLY A N 1
ATOM 847 C CA . GLY A 1 105 ? 4.119 4.199 7.111 1.00 83.88 105 GLY A CA 1
ATOM 848 C C . GLY A 1 105 ? 3.748 3.972 5.649 1.00 83.88 105 GLY A C 1
ATOM 849 O O . GLY A 1 105 ? 2.918 3.123 5.339 1.00 83.88 105 GLY A O 1
ATOM 850 N N . GLY A 1 106 ? 4.393 4.717 4.755 1.00 82.75 106 GLY A N 1
ATOM 851 C CA . GLY A 1 106 ? 4.340 4.508 3.314 1.00 82.75 106 GLY A CA 1
ATOM 852 C C . GLY A 1 106 ? 5.727 4.209 2.750 1.00 82.75 106 GLY A C 1
ATOM 853 O O . GLY A 1 106 ? 6.728 4.762 3.202 1.00 82.75 106 GLY A O 1
ATOM 854 N N . ILE A 1 107 ? 5.779 3.362 1.723 1.00 83.06 107 ILE A N 1
ATOM 855 C CA . ILE A 1 107 ? 6.979 3.088 0.901 1.00 83.06 107 ILE A CA 1
ATOM 856 C C . ILE A 1 107 ? 6.847 3.697 -0.509 1.00 83.06 107 ILE A C 1
ATOM 858 O O . ILE A 1 107 ? 7.488 3.293 -1.469 1.00 83.06 107 ILE A O 1
ATOM 862 N N . ASN A 1 108 ? 5.979 4.708 -0.576 1.00 74.06 108 ASN A N 1
ATOM 863 C CA . ASN A 1 108 ? 5.475 5.574 -1.637 1.00 74.06 108 ASN A CA 1
ATOM 864 C C . ASN A 1 108 ? 6.367 6.327 -2.603 1.00 74.06 108 ASN A C 1
ATOM 866 O O . ASN A 1 108 ? 5.881 6.851 -3.608 1.00 74.06 108 ASN A O 1
ATOM 870 N N . GLU A 1 109 ? 7.651 6.415 -2.328 1.00 76.94 109 GLU A N 1
ATOM 871 C CA . GLU A 1 109 ? 8.480 7.491 -2.866 1.00 76.94 109 GLU A CA 1
ATOM 872 C C . GLU A 1 109 ? 9.833 6.917 -3.304 1.00 76.94 109 GLU A C 1
ATOM 874 O O . GLU A 1 109 ? 10.235 5.871 -2.788 1.00 76.94 109 GLU A O 1
ATOM 879 N N . PRO A 1 110 ? 10.517 7.533 -4.284 1.00 79.00 110 PRO A N 1
ATOM 880 C CA . PRO A 1 110 ? 11.894 7.170 -4.609 1.00 79.00 110 PRO A CA 1
ATOM 881 C C . PRO A 1 110 ? 12.778 7.239 -3.356 1.00 79.00 110 PRO A C 1
ATOM 883 O O . PRO A 1 110 ? 12.625 8.143 -2.536 1.00 79.00 110 PRO A O 1
ATOM 886 N N . GLY A 1 111 ? 13.685 6.280 -3.190 1.00 81.75 111 GLY A N 1
ATOM 887 C CA . GLY A 1 111 ? 14.533 6.165 -2.003 1.00 81.75 111 GLY A CA 1
ATOM 888 C C . GLY A 1 111 ? 13.906 5.418 -0.818 1.00 81.75 111 GLY A C 1
ATOM 889 O O . GLY A 1 111 ? 14.583 5.283 0.201 1.00 81.75 111 GLY A O 1
ATOM 890 N N . LEU A 1 112 ? 12.653 4.950 -0.922 1.00 84.81 112 LEU A N 1
ATOM 891 C CA . LEU A 1 112 ? 11.964 4.101 0.067 1.00 84.81 112 LEU A CA 1
ATOM 892 C C . LEU A 1 112 ? 11.836 2.648 -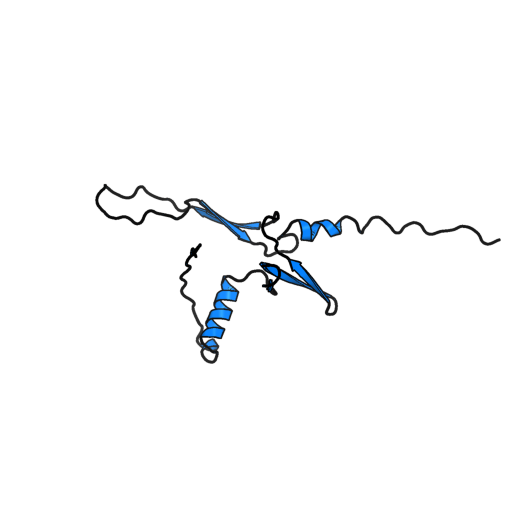0.432 1.00 84.81 112 LEU A C 1
ATOM 894 O O . LEU A 1 112 ? 12.022 2.373 -1.613 1.00 84.81 112 LEU A O 1
ATOM 898 N N . GLY A 1 113 ? 11.491 1.715 0.456 1.00 86.25 113 GLY A N 1
ATOM 899 C CA . GLY A 1 113 ? 11.474 0.274 0.178 1.00 86.25 113 GLY A CA 1
ATOM 900 C C . GLY A 1 113 ? 12.693 -0.428 0.766 1.00 86.25 113 GLY A C 1
ATOM 901 O O . GLY A 1 113 ? 13.219 0.036 1.774 1.00 86.25 113 GLY A O 1
ATOM 902 N N . LEU A 1 114 ? 13.136 -1.544 0.191 1.00 87.00 114 LEU A N 1
ATOM 903 C CA . LEU A 1 114 ? 14.299 -2.265 0.716 1.00 87.00 114 LEU A CA 1
ATOM 904 C C . LEU A 1 114 ? 15.565 -1.411 0.572 1.00 87.00 114 LEU A C 1
ATOM 906 O O . LEU A 1 114 ? 15.713 -0.658 -0.391 1.00 87.00 114 LEU A O 1
ATOM 910 N N . LEU A 1 115 ? 16.469 -1.499 1.550 1.00 86.31 115 LEU A N 1
ATOM 911 C CA . LEU A 1 115 ? 17.734 -0.753 1.511 1.00 86.31 115 LEU A CA 1
ATOM 912 C C . LEU A 1 115 ? 18.602 -1.179 0.316 1.00 86.31 115 LEU A C 1
ATOM 914 O O . LEU A 1 115 ? 19.162 -0.320 -0.364 1.00 86.31 115 LEU A O 1
ATOM 918 N N . THR A 1 116 ? 18.588 -2.474 -0.001 1.00 85.38 116 THR A N 1
ATOM 919 C CA . THR A 1 116 ? 19.301 -3.109 -1.119 1.00 85.38 116 THR A CA 1
ATOM 920 C C . THR A 1 116 ? 18.940 -2.519 -2.485 1.00 85.38 116 THR A C 1
ATOM 922 O O . THR A 1 116 ? 19.772 -2.500 -3.389 1.00 85.38 116 THR A O 1
ATOM 925 N N . TRP A 1 117 ? 17.742 -1.941 -2.642 1.00 84.62 117 TRP A N 1
ATOM 926 C CA . TRP A 1 117 ? 17.325 -1.286 -3.888 1.00 84.62 117 TRP A CA 1
ATOM 927 C C . TRP A 1 117 ? 18.130 -0.024 -4.220 1.00 84.62 117 TRP A C 1
ATOM 929 O O . TRP A 1 117 ? 18.169 0.391 -5.377 1.00 84.62 117 TRP A O 1
ATOM 939 N N . TRP A 1 118 ? 18.747 0.604 -3.217 1.00 82.25 118 TRP A N 1
ATOM 940 C CA . TRP A 1 118 ? 19.379 1.920 -3.349 1.00 82.25 118 TRP A CA 1
ATOM 941 C C . TRP A 1 118 ? 20.905 1.884 -3.187 1.00 82.25 118 TRP A C 1
ATOM 943 O O . TRP A 1 118 ? 21.560 2.886 -3.460 1.00 82.25 118 TRP A O 1
ATOM 953 N N . GLU A 1 119 ? 21.485 0.750 -2.788 1.00 75.69 119 GLU A N 1
ATOM 954 C CA . GLU A 1 119 ? 22.929 0.609 -2.530 1.00 75.69 119 GLU A CA 1
ATOM 955 C C . GLU A 1 119 ? 23.788 0.661 -3.811 1.00 75.69 119 GLU A C 1
ATOM 957 O O . GLU A 1 119 ? 24.950 1.058 -3.766 1.00 75.69 119 GLU A O 1
ATOM 962 N N . ALA A 1 120 ? 23.221 0.351 -4.982 1.00 60.69 120 ALA A N 1
ATOM 963 C CA . ALA A 1 120 ? 23.967 0.308 -6.246 1.00 60.69 120 ALA A CA 1
ATOM 964 C C . ALA A 1 120 ? 24.282 1.686 -6.873 1.00 60.69 120 ALA A C 1
ATOM 966 O O . ALA A 1 120 ? 25.012 1.749 -7.862 1.00 60.69 120 ALA A O 1
ATOM 967 N N . GLN A 1 121 ? 23.740 2.796 -6.352 1.00 53.62 121 GLN A N 1
ATOM 968 C CA . GLN A 1 121 ? 23.967 4.119 -6.956 1.00 53.62 121 GLN A CA 1
ATOM 969 C C . GLN A 1 121 ? 25.304 4.773 -6.564 1.00 53.62 121 GLN A C 1
ATOM 971 O O . GLN A 1 121 ? 25.739 5.675 -7.270 1.00 53.62 121 GLN A O 1
ATOM 976 N N . GLU A 1 122 ? 25.992 4.319 -5.510 1.00 49.59 122 GLU A N 1
ATOM 977 C CA . GLU A 1 122 ? 27.225 4.977 -5.030 1.00 49.59 122 GLU A CA 1
ATOM 978 C C . GLU A 1 122 ? 28.533 4.435 -5.643 1.00 49.59 122 GLU A C 1
ATOM 980 O O . GLU A 1 122 ? 29.574 5.069 -5.500 1.00 49.59 122 GLU A O 1
ATOM 985 N N . GLN A 1 123 ? 28.518 3.302 -6.357 1.00 45.12 123 GLN A N 1
ATOM 986 C CA . GLN A 1 123 ? 29.743 2.699 -6.923 1.00 45.12 123 GLN A CA 1
ATOM 987 C C . GLN A 1 123 ? 30.004 3.000 -8.406 1.00 45.12 123 GLN A C 1
ATOM 989 O O . GLN A 1 123 ? 31.085 2.687 -8.896 1.00 45.12 123 GLN A O 1
ATOM 994 N N . ASN A 1 124 ? 29.073 3.640 -9.120 1.00 43.00 124 ASN A N 1
ATOM 995 C CA . ASN A 1 124 ? 29.204 3.877 -10.566 1.00 43.00 124 ASN A CA 1
ATOM 996 C C . ASN A 1 124 ? 29.759 5.262 -10.953 1.00 43.00 124 ASN A C 1
ATOM 998 O O . ASN A 1 124 ? 29.867 5.536 -12.143 1.00 43.00 124 ASN A O 1
ATOM 1002 N N . ASP A 1 125 ? 30.128 6.115 -9.991 1.00 47.75 125 ASP A N 1
ATOM 1003 C CA . ASP A 1 125 ? 30.633 7.479 -10.262 1.00 47.75 125 ASP A CA 1
ATOM 1004 C C . ASP A 1 125 ? 32.152 7.630 -10.027 1.00 47.75 125 ASP A C 1
ATOM 1006 O O . ASP A 1 125 ? 32.693 8.734 -10.006 1.00 47.75 125 ASP A O 1
ATOM 1010 N N . VAL A 1 126 ? 32.871 6.514 -9.846 1.00 48.44 126 VAL A N 1
ATOM 1011 C CA . VAL A 1 126 ? 34.334 6.503 -9.679 1.00 48.44 126 VAL A CA 1
ATOM 1012 C C . VAL A 1 126 ? 34.951 5.467 -10.611 1.00 48.44 126 VAL A C 1
ATOM 1014 O O . VAL A 1 126 ? 35.272 4.355 -10.200 1.00 48.44 126 VAL A O 1
ATOM 1017 N N . GLY A 1 127 ? 35.130 5.820 -11.882 1.00 52.12 127 GLY A N 1
ATOM 1018 C CA . GLY A 1 127 ? 35.958 5.001 -12.763 1.00 52.12 127 GLY A CA 1
ATOM 1019 C C . GLY A 1 127 ? 35.723 5.211 -14.245 1.00 52.12 127 GLY A C 1
ATOM 1020 O O . GLY A 1 127 ? 35.240 4.290 -14.891 1.00 52.12 127 GLY A O 1
ATOM 1021 N N . ASN A 1 128 ? 36.095 6.379 -14.784 1.00 46.78 128 ASN A N 1
ATOM 1022 C CA . ASN A 1 128 ? 36.544 6.441 -16.178 1.00 46.78 128 ASN A CA 1
ATOM 1023 C C . ASN A 1 128 ? 37.389 7.687 -16.524 1.00 46.78 128 ASN A C 1
ATOM 1025 O O . ASN A 1 128 ? 37.125 8.342 -17.522 1.00 46.78 128 ASN A O 1
ATOM 1029 N N . ASP A 1 129 ? 38.424 7.987 -15.730 1.00 49.91 129 ASP A N 1
ATOM 1030 C CA . ASP A 1 129 ? 39.500 8.914 -16.129 1.00 49.91 129 ASP A CA 1
ATOM 1031 C C . ASP A 1 129 ? 40.857 8.186 -16.059 1.00 49.91 129 ASP A C 1
ATOM 1033 O O . ASP A 1 129 ? 41.694 8.446 -15.195 1.00 49.91 129 ASP A O 1
ATOM 1037 N N . ILE A 1 130 ? 41.062 7.218 -16.952 1.00 51.41 130 ILE A N 1
ATOM 1038 C CA . ILE A 1 130 ? 42.402 6.794 -17.379 1.00 51.41 130 ILE A CA 1
ATOM 1039 C C . ILE A 1 130 ? 42.349 6.803 -18.903 1.00 51.41 130 ILE A C 1
ATOM 1041 O O . ILE A 1 130 ? 42.022 5.795 -19.520 1.00 51.41 130 ILE A O 1
ATOM 1045 N N . ASP A 1 131 ? 42.573 7.978 -19.490 1.00 48.84 131 ASP A N 1
ATOM 1046 C CA . ASP A 1 131 ? 42.816 8.089 -20.924 1.00 48.84 131 ASP A CA 1
ATOM 1047 C C . ASP A 1 131 ? 44.326 7.953 -21.134 1.00 48.84 131 ASP A C 1
ATOM 1049 O O . ASP A 1 131 ? 45.130 8.786 -20.699 1.00 48.84 131 ASP A O 1
ATOM 1053 N N . ASP A 1 132 ? 44.684 6.826 -21.737 1.00 53.69 132 ASP A N 1
ATOM 1054 C CA . ASP A 1 132 ? 46.009 6.484 -22.219 1.00 53.69 132 ASP A CA 1
ATOM 1055 C C . ASP A 1 132 ? 46.525 7.571 -23.177 1.00 53.69 132 ASP A C 1
ATOM 1057 O O . ASP A 1 132 ? 45.978 7.793 -24.257 1.00 53.69 132 ASP A O 1
ATOM 1061 N N . GLN A 1 133 ? 47.637 8.212 -22.824 1.00 48.00 133 GLN A N 1
ATOM 1062 C CA . GLN A 1 133 ? 48.532 8.809 -23.814 1.00 48.00 133 GLN A CA 1
ATOM 1063 C C . GLN A 1 133 ? 49.932 8.246 -23.608 1.00 48.00 133 GLN A C 1
ATOM 1065 O O . GLN A 1 133 ? 50.767 8.829 -22.917 1.00 48.00 133 GLN A O 1
ATOM 1070 N N . GLU A 1 134 ? 50.182 7.100 -24.238 1.00 51.59 134 GLU A N 1
ATOM 1071 C CA . GLU A 1 134 ? 51.528 6.640 -24.545 1.00 51.59 134 GLU A CA 1
ATOM 1072 C C . GLU A 1 134 ? 51.679 6.511 -26.071 1.00 51.59 134 GLU A C 1
ATOM 1074 O O . GLU A 1 134 ? 50.999 5.713 -26.706 1.00 51.59 134 GLU A O 1
ATOM 1079 N N . ASN A 1 135 ? 52.609 7.315 -26.598 1.00 45.72 135 ASN A N 1
ATOM 1080 C CA . ASN A 1 135 ? 53.322 7.220 -27.878 1.00 45.72 135 ASN A CA 1
ATOM 1081 C C . ASN A 1 135 ? 52.564 7.339 -29.210 1.00 45.72 135 ASN A C 1
ATOM 1083 O O . ASN A 1 135 ? 51.897 6.412 -29.644 1.00 45.72 135 ASN A O 1
ATOM 1087 N N . ASP A 1 136 ? 52.916 8.394 -29.953 1.00 47.88 136 ASP A N 1
ATOM 1088 C CA . ASP A 1 136 ? 53.349 8.252 -31.347 1.00 47.88 136 ASP A CA 1
ATOM 1089 C C . ASP A 1 136 ? 54.628 9.096 -31.571 1.00 47.88 136 ASP A C 1
ATOM 1091 O O . ASP A 1 136 ? 54.670 10.269 -31.202 1.00 47.88 136 ASP A O 1
ATOM 1095 N N . GLU A 1 137 ? 55.649 8.401 -32.092 1.00 48.06 137 GLU A N 1
ATOM 1096 C CA . GLU A 1 137 ? 56.956 8.764 -32.705 1.00 48.06 137 GLU A CA 1
ATOM 1097 C C . GLU A 1 137 ? 57.599 10.159 -32.531 1.00 48.06 137 GLU A C 1
ATOM 1099 O O . GLU A 1 137 ? 57.055 11.185 -33.001 1.00 48.06 137 GLU A O 1
#

Organism: Papilio xuthus (NCBI:txid66420)

Foldseek 3Di:
DDDPDDDDDDFDQDPVCPVDDPVVSVVVRCCVVPNADPPWDQDPVQRWIWHWPDDPDPDTDTDTQDPPADWAWAFDDKAAADDDPDDDPDDPDPDPPDDRIDTDTHQPDPPTTGVVVPVPPPPPPPDDPDDDDDDDD

pLDDT: mean 72.41, std 14.4, range [29.7, 90.31]

Sequence (137 aa):
MFVLSEMKDVIRVTPEHFHQSLSESITTLLNRKLANKHPSRFDETDQAWVWEYPKGEGEKHDLFMDSGESIRFRVTSEVFEESLPTGPLGTECPVQTIAPYRIIGGINEPGLGLLTWWEAQEQNDVGNDIDDQENDE